Protein AF-W1YLS4-F1 (afdb_monomer_lite)

Radius of gyration: 25.39 Å; chains: 1; bounding box: 50×48×57 Å

pLDDT: mean 86.03, std 10.23, range [44.12, 97.44]

Sequence (100 aa):
KGEFLAKSKKEYILNEKGEKILNKNGKPKTRKVELTSWNDKGNVEKWRENFSDLCNEYLAKNKIEKRVDHRSFKRQNSDYLPTIHLGYILFLTLLRTLLF

Structure (mmCIF, N/CA/C/O backbone):
data_AF-W1YLS4-F1
#
_entry.id   AF-W1YLS4-F1
#
loop_
_atom_site.group_PDB
_atom_site.id
_atom_site.type_symbol
_atom_site.label_atom_id
_atom_site.label_alt_id
_atom_site.label_comp_id
_atom_site.label_asym_id
_atom_site.label_entit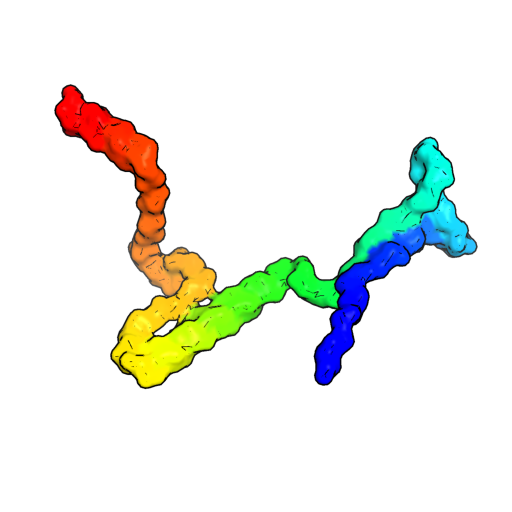y_id
_atom_site.label_seq_id
_atom_site.pdbx_PDB_ins_code
_atom_site.Cartn_x
_atom_site.Cartn_y
_atom_site.Cartn_z
_atom_site.occupancy
_atom_site.B_iso_or_equiv
_atom_site.auth_seq_id
_atom_site.auth_comp_id
_atom_site.auth_asym_id
_atom_site.auth_atom_id
_atom_site.pdbx_PDB_model_num
ATOM 1 N N . LYS A 1 1 ? 20.886 -8.509 9.989 1.00 57.34 1 LYS A N 1
ATOM 2 C CA . LYS A 1 1 ? 21.115 -7.353 9.084 1.00 57.34 1 LYS A CA 1
ATOM 3 C C . LYS A 1 1 ? 20.353 -7.631 7.797 1.00 57.34 1 LYS A C 1
ATOM 5 O O . LYS A 1 1 ? 20.554 -8.705 7.254 1.00 57.34 1 LYS A O 1
ATOM 10 N N . GLY A 1 2 ? 19.445 -6.752 7.371 1.00 68.38 2 GLY A N 1
ATOM 11 C CA . GLY A 1 2 ? 18.807 -6.876 6.056 1.00 68.38 2 GLY A CA 1
ATOM 12 C C . GLY A 1 2 ? 19.714 -6.260 4.996 1.00 68.38 2 GLY A C 1
ATOM 13 O O . GLY A 1 2 ? 20.192 -5.145 5.194 1.00 68.38 2 GLY A O 1
ATOM 14 N N . GLU A 1 3 ? 19.986 -6.982 3.914 1.00 82.38 3 GLU A N 1
ATOM 15 C CA . GLU A 1 3 ? 20.713 -6.449 2.763 1.00 82.38 3 GLU A CA 1
ATOM 16 C C . GLU A 1 3 ? 19.699 -5.889 1.761 1.00 82.38 3 GLU A C 1
ATOM 18 O O . GLU A 1 3 ? 18.712 -6.544 1.418 1.00 82.38 3 GLU A O 1
ATOM 23 N N . PHE A 1 4 ? 19.884 -4.636 1.351 1.00 76.69 4 PHE A N 1
ATOM 24 C CA . PHE A 1 4 ? 18.930 -3.957 0.482 1.00 76.69 4 PHE A CA 1
ATOM 25 C C . PHE A 1 4 ? 19.201 -4.351 -0.972 1.00 76.69 4 PHE A C 1
ATOM 27 O O . PHE A 1 4 ? 20.186 -3.923 -1.570 1.00 76.69 4 PHE A O 1
ATOM 34 N N . LEU A 1 5 ? 18.331 -5.185 -1.539 1.00 82.06 5 LEU A N 1
ATOM 35 C CA . LEU A 1 5 ? 18.473 -5.661 -2.914 1.00 82.06 5 LEU A CA 1
ATOM 36 C C . LEU A 1 5 ? 18.127 -4.566 -3.937 1.00 82.06 5 LEU A C 1
ATOM 38 O O . LEU A 1 5 ? 17.354 -3.638 -3.675 1.00 82.06 5 LEU A O 1
ATOM 42 N N . ALA A 1 6 ? 18.685 -4.693 -5.142 1.00 84.88 6 ALA A N 1
ATOM 43 C CA . ALA A 1 6 ? 18.370 -3.805 -6.254 1.00 84.88 6 ALA A CA 1
ATOM 44 C C . ALA A 1 6 ? 16.892 -3.944 -6.661 1.00 84.88 6 ALA A C 1
ATOM 46 O O . ALA A 1 6 ? 16.408 -5.038 -6.936 1.00 84.88 6 ALA A O 1
ATOM 47 N N . LYS A 1 7 ? 16.176 -2.817 -6.746 1.00 84.56 7 LYS A N 1
ATOM 48 C CA . LYS A 1 7 ? 14.737 -2.796 -7.076 1.00 84.56 7 LYS A CA 1
ATOM 49 C C . LYS A 1 7 ? 14.456 -2.998 -8.566 1.00 84.56 7 LYS A C 1
ATOM 51 O O . LYS A 1 7 ? 13.396 -3.489 -8.938 1.00 84.56 7 LYS A O 1
ATOM 56 N N . SER A 1 8 ? 15.399 -2.606 -9.420 1.00 89.38 8 SER A N 1
ATOM 57 C CA . SER A 1 8 ? 15.233 -2.614 -10.872 1.00 89.38 8 SER A CA 1
ATOM 58 C C . SER A 1 8 ? 16.561 -2.773 -11.597 1.00 89.38 8 SER A C 1
ATOM 60 O O . SER A 1 8 ? 17.595 -2.330 -11.093 1.00 89.38 8 SER A O 1
ATOM 62 N N . LYS A 1 9 ? 16.515 -3.314 -12.813 1.00 90.88 9 LYS A N 1
ATOM 63 C CA . LYS A 1 9 ? 17.654 -3.461 -13.718 1.00 90.88 9 LYS A CA 1
ATOM 64 C C . LYS A 1 9 ? 17.390 -2.735 -15.036 1.00 90.88 9 LYS A C 1
ATOM 66 O O . LYS A 1 9 ? 16.264 -2.677 -15.526 1.00 90.88 9 LYS A O 1
ATOM 71 N N . LYS A 1 10 ? 18.450 -2.187 -15.627 1.00 92.12 10 LYS A N 1
ATOM 72 C CA . LYS A 1 10 ? 18.442 -1.669 -16.998 1.00 92.12 10 LYS A CA 1
ATOM 73 C C . LYS A 1 10 ? 18.751 -2.808 -17.969 1.00 92.12 10 LYS A C 1
ATOM 75 O O . LYS A 1 10 ? 19.777 -3.468 -17.824 1.00 92.12 10 LYS A O 1
ATOM 80 N N . GLU A 1 11 ? 17.907 -2.993 -18.976 1.00 89.94 11 GLU A N 1
ATOM 81 C CA . GLU A 1 11 ? 18.079 -4.008 -20.015 1.00 89.94 11 GLU A CA 1
ATOM 82 C C . GLU A 1 11 ? 18.096 -3.359 -21.404 1.00 89.94 11 GLU A C 1
ATOM 84 O O . GLU A 1 11 ? 17.329 -2.434 -21.683 1.00 89.94 11 GLU A O 1
ATOM 89 N N . TYR A 1 12 ? 19.005 -3.807 -22.270 1.00 91.50 12 TYR A N 1
ATOM 90 C CA . TYR A 1 12 ? 19.075 -3.348 -23.657 1.00 91.50 12 TYR A CA 1
ATOM 91 C C . TYR A 1 12 ? 18.063 -4.112 -24.504 1.00 91.50 12 TYR A C 1
ATOM 93 O O . TYR A 1 12 ? 17.917 -5.320 -24.348 1.00 91.50 12 TYR A O 1
ATOM 101 N N . ILE A 1 13 ? 17.381 -3.413 -25.410 1.00 88.56 13 ILE A N 1
ATOM 102 C CA . ILE A 1 13 ? 16.467 -4.059 -26.353 1.00 88.56 13 ILE A CA 1
ATOM 103 C C . ILE A 1 13 ? 17.289 -4.530 -27.554 1.00 88.56 13 ILE A C 1
ATOM 105 O O . ILE A 1 13 ? 17.924 -3.712 -28.228 1.00 88.56 13 ILE A O 1
ATOM 109 N N . LEU A 1 14 ? 17.297 -5.842 -27.779 1.00 91.38 14 LEU A N 1
ATOM 110 C CA . LEU A 1 14 ? 18.034 -6.495 -28.860 1.00 91.38 14 LEU A CA 1
ATOM 111 C C . LEU A 1 14 ? 17.096 -6.831 -30.029 1.00 91.38 14 LEU A C 1
ATOM 113 O O . LEU A 1 14 ? 15.898 -7.026 -29.821 1.00 91.38 14 LEU A O 1
ATOM 117 N N . ASN A 1 15 ? 17.638 -6.874 -31.246 1.00 87.62 15 ASN A N 1
ATOM 118 C CA . ASN A 1 15 ? 16.959 -7.424 -32.422 1.00 87.62 15 ASN A CA 1
ATOM 119 C C . ASN A 1 15 ? 17.103 -8.963 -32.470 1.00 87.62 15 ASN A C 1
ATOM 121 O O . ASN A 1 15 ? 17.776 -9.560 -31.632 1.00 87.62 15 ASN A O 1
ATOM 125 N N . GLU A 1 16 ? 16.505 -9.612 -33.471 1.00 86.06 16 GLU A N 1
ATOM 126 C CA . GLU A 1 16 ? 16.563 -11.076 -33.665 1.00 86.06 16 GLU A CA 1
ATOM 127 C C . GLU A 1 16 ? 17.990 -11.626 -33.840 1.00 86.06 16 GLU A C 1
ATOM 129 O O . GLU A 1 16 ? 18.236 -12.804 -33.599 1.00 86.06 16 GLU A O 1
ATOM 134 N N . LYS A 1 17 ? 18.949 -10.770 -34.212 1.00 86.38 17 LYS A N 1
ATOM 135 C CA . LYS A 1 17 ? 20.368 -11.113 -34.384 1.00 86.38 17 LYS A CA 1
ATOM 136 C C . LYS A 1 17 ? 21.213 -10.846 -33.130 1.00 86.38 17 LYS A C 1
ATOM 138 O O . LYS A 1 17 ? 22.418 -11.070 -33.151 1.00 86.38 17 LYS A O 1
ATOM 143 N N . GLY A 1 18 ? 20.607 -10.364 -32.040 1.00 83.25 18 GLY A N 1
ATOM 144 C CA . GLY A 1 18 ? 21.299 -10.045 -30.786 1.00 83.25 18 GLY A CA 1
ATOM 145 C C . GLY A 1 18 ? 21.989 -8.674 -30.756 1.00 83.25 18 GLY A C 1
ATOM 146 O O . GLY A 1 18 ? 22.690 -8.359 -29.794 1.00 83.25 18 GLY A O 1
ATOM 147 N N . GLU A 1 19 ? 21.785 -7.828 -31.765 1.00 87.31 19 GLU A N 1
ATOM 148 C CA . GLU A 1 19 ? 22.359 -6.482 -31.832 1.00 87.31 19 GLU A CA 1
ATOM 149 C C . GLU A 1 19 ? 21.458 -5.459 -31.122 1.00 87.31 19 GLU A C 1
ATOM 151 O O . GLU A 1 19 ? 20.229 -5.570 -31.111 1.00 87.31 19 GLU A O 1
ATOM 156 N N . LYS A 1 20 ? 22.060 -4.422 -30.528 1.00 89.62 20 LYS A N 1
ATOM 157 C CA . LYS A 1 20 ? 21.328 -3.378 -29.793 1.00 89.62 20 LYS A CA 1
ATOM 158 C C . LYS A 1 20 ? 20.571 -2.469 -30.758 1.00 89.62 20 LYS A C 1
ATOM 160 O O . LYS A 1 20 ? 21.181 -1.803 -31.590 1.00 89.62 20 LYS A O 1
ATOM 165 N N . ILE A 1 21 ? 19.260 -2.346 -30.570 1.00 88.75 21 ILE A N 1
ATOM 166 C CA . ILE A 1 21 ? 18.441 -1.405 -31.342 1.00 88.75 21 ILE A CA 1
ATOM 167 C C . ILE A 1 21 ? 18.810 0.026 -30.933 1.00 88.75 21 ILE A C 1
ATOM 169 O O . ILE A 1 21 ? 18.799 0.353 -29.745 1.00 88.75 21 ILE A O 1
ATOM 173 N N . LEU A 1 22 ? 19.127 0.890 -31.897 1.00 90.38 22 LEU A N 1
ATOM 174 C CA . LEU A 1 22 ? 19.434 2.303 -31.656 1.00 90.38 22 LEU A CA 1
ATOM 175 C C . LEU A 1 22 ? 18.182 3.176 -31.830 1.00 90.38 22 LEU A C 1
ATOM 177 O O . LEU A 1 22 ? 17.318 2.903 -32.659 1.00 90.38 22 LEU A O 1
ATOM 181 N N . ASN A 1 23 ? 18.084 4.250 -31.050 1.00 86.50 23 ASN A N 1
ATOM 182 C CA . ASN A 1 23 ? 17.100 5.312 -31.268 1.00 86.50 23 ASN A CA 1
ATOM 183 C C . ASN A 1 23 ? 17.544 6.237 -32.416 1.00 86.50 23 ASN A C 1
ATOM 185 O O . ASN A 1 23 ? 18.712 6.249 -32.794 1.00 86.50 23 ASN A O 1
ATOM 189 N N . LYS A 1 24 ? 16.648 7.125 -32.871 1.00 87.94 24 LYS A N 1
ATOM 190 C CA . LYS A 1 24 ? 16.932 8.182 -33.869 1.00 87.94 24 LYS A CA 1
ATOM 191 C C . LYS A 1 24 ? 18.162 9.062 -33.572 1.00 87.94 24 LYS A C 1
ATOM 193 O O . LYS A 1 24 ? 18.725 9.648 -34.481 1.00 87.94 24 LYS A O 1
ATOM 198 N N . ASN A 1 25 ? 18.602 9.114 -32.312 1.00 84.75 25 ASN A N 1
ATOM 199 C CA . ASN A 1 25 ? 19.782 9.864 -31.866 1.00 84.75 25 ASN A CA 1
ATOM 200 C C . ASN A 1 25 ? 21.054 8.989 -31.750 1.00 84.75 25 ASN A C 1
ATOM 202 O O . ASN A 1 25 ? 21.984 9.365 -31.041 1.00 84.75 25 ASN A O 1
ATOM 206 N N . GLY A 1 26 ? 21.065 7.774 -32.312 1.00 86.31 26 GLY A N 1
ATOM 207 C CA . GLY A 1 26 ? 22.212 6.852 -32.285 1.00 86.31 26 GLY A CA 1
ATOM 208 C C . GLY A 1 26 ? 22.499 6.176 -30.935 1.00 86.31 26 GLY A C 1
ATOM 209 O O . GLY A 1 26 ? 23.453 5.415 -30.816 1.00 86.31 26 GLY A O 1
ATOM 210 N N . LYS A 1 27 ? 21.687 6.419 -29.896 1.00 87.94 27 LYS A N 1
ATOM 211 C CA . LYS A 1 27 ? 21.857 5.803 -28.564 1.00 87.94 27 LYS A CA 1
ATOM 212 C C . LYS A 1 27 ? 21.108 4.464 -28.464 1.00 87.94 27 LYS A C 1
ATOM 214 O O . LYS A 1 27 ? 19.963 4.411 -28.918 1.00 87.94 27 LYS A O 1
ATOM 219 N N . PRO A 1 28 ? 21.672 3.421 -27.819 1.00 89.50 28 PRO A N 1
ATOM 220 C CA . PRO A 1 28 ? 20.982 2.149 -27.608 1.00 89.50 28 PRO A CA 1
ATOM 221 C C . PRO A 1 28 ? 19.677 2.301 -26.825 1.00 89.50 28 PRO A C 1
ATOM 223 O O . PRO A 1 28 ? 19.639 2.949 -25.775 1.00 89.50 28 PRO A O 1
ATOM 226 N N . LYS A 1 29 ? 18.616 1.663 -27.314 1.00 91.56 29 LYS A N 1
ATOM 227 C CA . LYS A 1 29 ? 17.304 1.625 -26.680 1.00 91.56 29 LYS A CA 1
ATOM 228 C C . LYS A 1 29 ? 17.346 0.701 -25.466 1.00 91.56 29 LYS A C 1
ATOM 230 O O . LYS A 1 29 ? 17.848 -0.422 -25.527 1.00 91.56 29 LYS A O 1
ATOM 235 N N . THR A 1 30 ?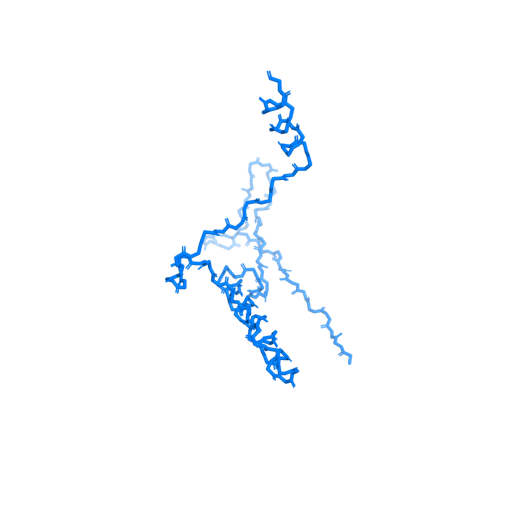 16.825 1.182 -24.344 1.00 92.38 30 THR A N 1
ATOM 236 C CA . THR A 1 30 ? 16.865 0.467 -23.065 1.00 92.38 30 THR A CA 1
ATOM 237 C C . THR A 1 30 ? 15.487 0.437 -22.434 1.00 92.38 30 THR A C 1
ATOM 239 O O . THR A 1 30 ? 14.759 1.425 -22.523 1.00 92.38 30 THR A O 1
ATOM 242 N N . ARG A 1 31 ? 15.156 -0.657 -21.749 1.00 90.75 31 ARG A N 1
ATOM 243 C CA . ARG A 1 31 ? 13.978 -0.771 -20.888 1.00 90.75 31 ARG A CA 1
ATOM 244 C C . ARG A 1 31 ? 14.401 -0.919 -19.430 1.00 90.75 31 ARG A C 1
ATOM 246 O O . ARG A 1 31 ? 15.432 -1.521 -19.128 1.00 90.75 31 ARG A O 1
ATOM 253 N N . LYS A 1 32 ? 13.603 -0.354 -18.530 1.00 90.06 32 LYS A N 1
ATOM 254 C CA . LYS A 1 32 ? 13.697 -0.638 -17.099 1.00 90.06 32 LYS A CA 1
ATOM 255 C C . LYS A 1 32 ? 12.887 -1.902 -16.832 1.00 90.06 32 LYS A C 1
ATOM 257 O O . LYS A 1 32 ? 11.729 -1.969 -17.233 1.00 90.06 32 LYS A O 1
ATOM 262 N N . VAL A 1 33 ? 13.494 -2.875 -16.170 1.00 87.94 33 VAL A N 1
ATOM 263 C CA . VAL A 1 33 ? 12.820 -4.079 -15.685 1.00 87.94 33 VAL A CA 1
ATOM 264 C C . VAL A 1 33 ? 12.797 -4.005 -14.168 1.00 87.94 33 VAL A C 1
ATOM 266 O O . VAL A 1 33 ? 13.843 -3.830 -13.540 1.00 87.94 33 VAL A O 1
ATOM 269 N N . GLU A 1 34 ? 11.609 -4.080 -13.579 1.00 86.69 34 GLU A N 1
ATOM 270 C CA . GLU A 1 34 ? 11.473 -4.197 -12.129 1.00 86.69 34 GLU A CA 1
ATOM 271 C C . GLU A 1 34 ? 11.911 -5.607 -11.714 1.00 86.69 34 GLU A C 1
ATOM 273 O O . GLU A 1 34 ? 11.516 -6.593 -12.329 1.00 86.69 34 GLU A O 1
ATOM 278 N N . LEU A 1 35 ? 12.762 -5.704 -10.693 1.00 87.81 35 LEU A N 1
ATOM 279 C CA . LEU A 1 35 ? 13.241 -6.987 -10.154 1.00 87.81 35 LEU A CA 1
ATOM 280 C C . LEU A 1 35 ? 12.334 -7.518 -9.042 1.00 87.81 35 LEU A C 1
ATOM 282 O O . LEU A 1 35 ? 12.565 -8.590 -8.493 1.00 87.81 35 LEU A O 1
ATOM 286 N N . THR A 1 36 ? 11.323 -6.736 -8.678 1.00 83.62 36 THR A N 1
ATOM 287 C CA . THR A 1 36 ? 10.426 -7.014 -7.567 1.00 83.62 36 THR A CA 1
ATOM 288 C C . THR A 1 36 ? 8.988 -6.762 -8.009 1.00 83.62 36 THR A C 1
ATOM 290 O O . THR A 1 36 ? 8.734 -5.877 -8.824 1.00 83.62 36 THR A O 1
ATOM 293 N N . SER A 1 37 ? 8.042 -7.508 -7.445 1.00 82.94 37 SER A N 1
ATOM 294 C CA . SER A 1 37 ? 6.610 -7.421 -7.764 1.00 82.94 37 SER A CA 1
ATOM 295 C C . SER A 1 37 ? 5.893 -6.242 -7.096 1.00 82.94 37 SER A C 1
ATOM 297 O O . SER A 1 37 ? 4.675 -6.137 -7.154 1.00 82.94 37 SER A O 1
ATOM 299 N N . TRP A 1 38 ? 6.611 -5.317 -6.451 1.00 81.38 38 TRP A N 1
ATOM 300 C CA . TRP A 1 38 ? 6.000 -4.243 -5.651 1.00 81.38 38 TRP A CA 1
ATOM 301 C C . TRP A 1 38 ? 5.051 -3.361 -6.470 1.00 81.38 38 TRP A C 1
ATOM 303 O O . TRP A 1 38 ? 4.057 -2.876 -5.942 1.00 81.38 38 TRP A O 1
ATOM 313 N N . ASN A 1 39 ? 5.328 -3.189 -7.763 1.00 84.06 39 ASN A N 1
ATOM 314 C CA . ASN A 1 39 ? 4.529 -2.346 -8.653 1.00 84.06 39 ASN A CA 1
ATOM 315 C C . ASN A 1 39 ? 3.363 -3.087 -9.328 1.00 84.06 39 ASN A C 1
ATOM 317 O O . ASN A 1 39 ? 2.668 -2.498 -10.161 1.00 84.06 39 ASN A O 1
ATOM 321 N N . ASP A 1 40 ? 3.125 -4.355 -8.989 1.00 87.44 40 ASP A N 1
ATOM 322 C CA . ASP A 1 40 ? 1.997 -5.097 -9.538 1.00 87.44 40 ASP A CA 1
ATOM 323 C C . ASP A 1 40 ? 0.687 -4.495 -9.028 1.00 87.44 40 ASP A C 1
ATOM 325 O O . ASP A 1 40 ? 0.425 -4.440 -7.826 1.00 87.44 40 ASP A O 1
ATOM 329 N N . LYS A 1 41 ? -0.181 -4.071 -9.954 1.00 85.75 41 LYS A N 1
ATOM 330 C CA . LYS A 1 41 ? -1.444 -3.384 -9.625 1.00 85.75 41 LYS A CA 1
ATOM 331 C C . LYS A 1 41 ? -2.340 -4.190 -8.675 1.00 85.75 41 LYS A C 1
ATOM 333 O O . LYS A 1 41 ? -3.068 -3.597 -7.887 1.00 85.75 41 LYS A O 1
ATOM 338 N N . GLY A 1 42 ? -2.269 -5.522 -8.724 1.00 89.06 42 GLY A N 1
ATOM 339 C CA . GLY A 1 42 ? -3.030 -6.407 -7.838 1.00 89.06 42 GLY A CA 1
ATOM 340 C C . GLY A 1 42 ? -2.578 -6.375 -6.374 1.00 89.06 42 GLY A C 1
ATOM 341 O O . GLY A 1 42 ? -3.367 -6.699 -5.491 1.00 89.06 42 GLY A O 1
ATOM 342 N N . ASN A 1 43 ? -1.343 -5.950 -6.088 1.00 91.56 43 ASN A N 1
ATOM 343 C CA . ASN A 1 43 ? -0.842 -5.889 -4.713 1.00 91.56 43 ASN A CA 1
ATOM 344 C C . ASN A 1 43 ? -1.506 -4.784 -3.8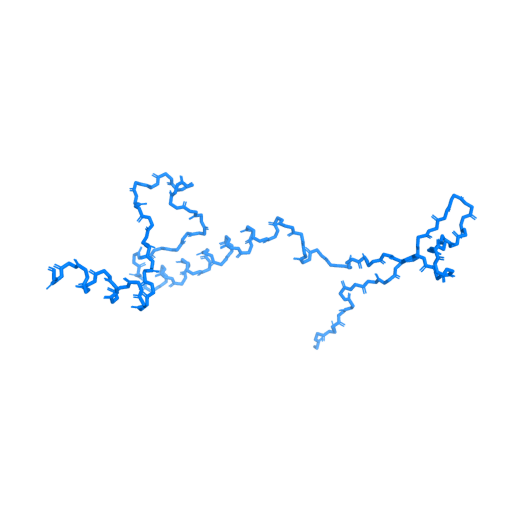94 1.00 91.56 43 ASN A C 1
ATOM 346 O O . ASN A 1 43 ? -1.634 -4.930 -2.684 1.00 91.56 43 ASN A O 1
ATOM 350 N N . VAL A 1 44 ? -1.998 -3.727 -4.545 1.00 91.56 44 VAL A N 1
ATOM 351 C CA . VAL A 1 44 ? -2.719 -2.644 -3.864 1.00 91.56 44 VAL A CA 1
ATOM 352 C C . VAL A 1 44 ? -3.943 -3.176 -3.121 1.00 91.56 44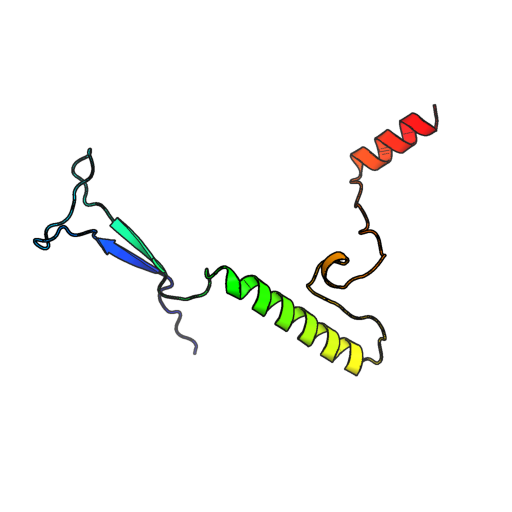 VAL A C 1
ATOM 354 O O . VAL A 1 44 ? -4.173 -2.774 -1.984 1.00 91.56 44 VAL A O 1
ATOM 357 N N . GLU A 1 45 ? -4.710 -4.083 -3.731 1.00 91.94 45 GLU A N 1
ATOM 358 C CA . GLU A 1 45 ? -5.901 -4.648 -3.084 1.00 91.94 45 GLU A CA 1
ATOM 359 C C . GLU A 1 45 ? -5.506 -5.519 -1.888 1.00 91.94 45 GLU A C 1
ATOM 361 O O . GLU A 1 45 ? -6.007 -5.304 -0.790 1.00 91.94 45 GLU A O 1
ATOM 366 N N . LYS A 1 46 ? -4.512 -6.400 -2.064 1.00 93.62 46 LYS A N 1
ATOM 367 C CA . LYS A 1 46 ? -3.995 -7.267 -0.991 1.00 93.62 46 LYS A CA 1
ATOM 368 C C . LYS A 1 46 ? -3.476 -6.472 0.204 1.00 93.62 46 LYS A C 1
ATOM 370 O O . LYS A 1 46 ? -3.712 -6.832 1.349 1.00 93.62 46 LYS A O 1
ATOM 375 N N . TRP A 1 47 ? -2.743 -5.387 -0.044 1.00 94.56 47 TRP A N 1
ATOM 376 C CA . TRP A 1 47 ? -2.216 -4.550 1.034 1.00 94.56 47 TRP A CA 1
ATOM 377 C C . TRP A 1 47 ? -3.320 -3.821 1.783 1.00 94.56 47 TRP A C 1
ATOM 379 O O . TRP A 1 47 ? -3.244 -3.691 3.001 1.00 94.56 47 TRP A O 1
ATOM 389 N N . ARG A 1 48 ? -4.340 -3.350 1.065 1.00 95.69 48 ARG A N 1
ATOM 390 C CA . ARG A 1 48 ? -5.490 -2.694 1.681 1.00 95.69 48 ARG A CA 1
ATOM 391 C C . ARG A 1 48 ? -6.325 -3.671 2.508 1.00 95.69 48 ARG A C 1
ATOM 393 O O . ARG A 1 48 ? -6.734 -3.300 3.602 1.00 95.69 48 ARG A O 1
ATOM 400 N N . GLU A 1 49 ? -6.514 -4.892 2.017 1.00 95.50 49 GLU A N 1
ATOM 401 C CA . GLU A 1 49 ? -7.170 -5.984 2.741 1.00 95.50 49 GLU A CA 1
ATOM 402 C C . GLU A 1 49 ? -6.409 -6.344 4.020 1.00 95.50 49 GLU A C 1
ATOM 404 O O . GLU A 1 49 ? -6.950 -6.184 5.114 1.00 95.50 49 GLU A O 1
ATOM 409 N N . ASN A 1 50 ? -5.116 -6.666 3.904 1.00 96.62 50 ASN A N 1
ATOM 410 C CA . ASN A 1 50 ? -4.269 -6.959 5.062 1.00 96.62 50 ASN A CA 1
ATOM 411 C C . ASN A 1 50 ? -4.267 -5.819 6.088 1.00 96.62 50 ASN A C 1
ATOM 413 O O . ASN A 1 50 ? -4.241 -6.059 7.293 1.00 96.62 50 ASN A O 1
ATOM 417 N N . PHE A 1 51 ? -4.269 -4.568 5.623 1.00 96.50 51 PHE A N 1
ATOM 418 C CA . PHE A 1 51 ? -4.350 -3.412 6.506 1.00 96.50 51 PHE A CA 1
ATOM 419 C C . PHE A 1 51 ? -5.692 -3.360 7.249 1.00 96.50 51 PHE A C 1
ATOM 421 O O . PHE A 1 51 ? -5.693 -3.187 8.469 1.00 96.50 51 PHE A O 1
ATOM 428 N N . SER A 1 52 ? -6.822 -3.536 6.549 1.00 96.94 52 SER A N 1
ATOM 429 C CA . SER A 1 52 ? -8.139 -3.571 7.198 1.00 96.94 52 SER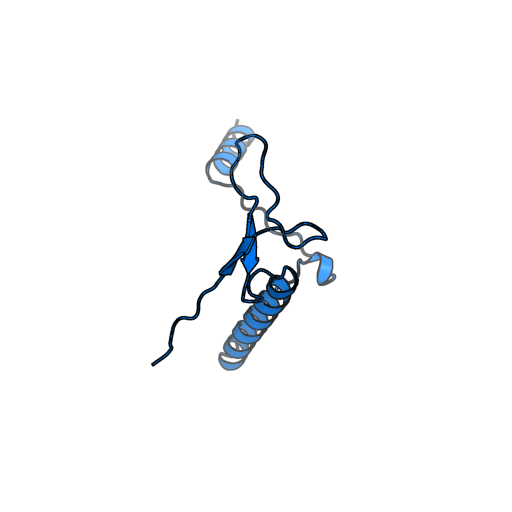 A CA 1
ATOM 430 C C . SER A 1 52 ? -8.248 -4.702 8.219 1.00 96.94 52 SER A C 1
ATOM 432 O O . SER A 1 52 ? -8.749 -4.475 9.321 1.00 96.94 52 SER A O 1
ATOM 434 N N . ASP A 1 53 ? -7.716 -5.881 7.900 1.00 97.12 53 ASP A N 1
ATOM 435 C CA . ASP A 1 53 ? -7.757 -7.051 8.778 1.00 97.12 53 ASP A CA 1
ATOM 436 C C . ASP A 1 53 ? -6.954 -6.819 10.054 1.00 97.12 53 ASP A C 1
ATOM 438 O O . ASP A 1 53 ? -7.468 -7.018 11.157 1.00 97.12 53 ASP A O 1
ATOM 442 N N . LEU A 1 54 ? -5.732 -6.295 9.915 1.00 97.44 54 LEU A N 1
ATOM 443 C CA . LEU A 1 54 ? -4.885 -5.955 11.052 1.00 97.44 54 LEU A CA 1
ATOM 444 C C . LEU A 1 54 ? -5.564 -4.918 11.955 1.00 97.44 54 LEU A C 1
ATOM 446 O O . LEU A 1 54 ? -5.628 -5.095 13.170 1.00 97.44 54 LEU A O 1
ATOM 450 N N . CYS A 1 55 ? -6.117 -3.845 11.382 1.00 97.06 55 CYS A N 1
ATOM 451 C CA . CYS A 1 55 ? -6.857 -2.847 12.155 1.00 97.06 55 CYS A CA 1
ATOM 452 C C . CYS A 1 55 ? -8.025 -3.477 12.925 1.00 97.06 55 CYS A C 1
ATOM 454 O O . CYS A 1 55 ? -8.194 -3.207 14.115 1.00 97.06 55 CYS A O 1
ATOM 456 N N . ASN A 1 56 ? -8.808 -4.335 12.272 1.00 97.31 56 ASN A N 1
ATOM 457 C CA . ASN A 1 56 ? -9.957 -4.993 12.888 1.00 97.31 56 ASN A CA 1
ATOM 458 C C . ASN A 1 56 ? -9.555 -5.966 14.000 1.00 97.31 56 ASN A C 1
ATOM 460 O O . ASN A 1 56 ? -10.244 -6.024 15.019 1.00 97.31 56 ASN A O 1
ATOM 464 N N . GLU A 1 57 ? -8.432 -6.670 13.854 1.00 97.25 57 GLU A N 1
ATOM 465 C CA . GLU A 1 57 ? -7.880 -7.537 14.896 1.00 97.25 57 GLU A CA 1
ATOM 466 C C . GLU A 1 57 ? -7.600 -6.741 16.179 1.00 97.25 57 GLU A C 1
ATOM 468 O O . GLU A 1 57 ? -8.036 -7.117 17.271 1.00 97.25 57 GLU A O 1
ATOM 473 N N . TYR A 1 58 ? -6.926 -5.594 16.060 1.00 97.25 58 TYR A N 1
ATOM 474 C CA . TYR A 1 58 ? -6.639 -4.741 17.213 1.00 97.25 58 TYR A CA 1
ATOM 475 C C . TYR A 1 58 ? -7.896 -4.075 17.784 1.00 97.25 58 TYR A C 1
ATOM 477 O O . TYR A 1 58 ? -8.022 -3.969 19.005 1.00 97.25 58 TYR A O 1
ATOM 485 N N . LEU A 1 59 ? -8.853 -3.662 16.949 1.00 97.31 59 LEU A N 1
ATOM 486 C CA . LEU A 1 59 ? -10.130 -3.116 17.424 1.00 97.31 59 LEU A CA 1
ATOM 487 C C . LEU A 1 59 ? -10.925 -4.159 18.221 1.00 97.31 59 LEU A C 1
ATOM 489 O O . LEU A 1 59 ? -11.446 -3.845 19.292 1.00 97.31 59 LEU A O 1
ATOM 493 N N . ALA A 1 60 ? -10.952 -5.409 17.754 1.00 96.56 60 ALA A N 1
ATOM 494 C CA . ALA A 1 60 ? -11.588 -6.517 18.460 1.00 96.56 60 ALA A CA 1
ATOM 495 C C . ALA A 1 60 ? -10.906 -6.809 19.806 1.00 96.56 60 ALA A C 1
ATOM 497 O O . ALA A 1 60 ? -11.596 -6.932 20.819 1.00 96.56 60 ALA A O 1
ATOM 498 N N . LYS A 1 61 ? -9.564 -6.826 19.854 1.00 97.12 61 LYS A N 1
ATOM 499 C CA . LYS A 1 61 ? -8.797 -6.987 21.108 1.00 97.12 61 LYS A CA 1
ATOM 500 C C . LYS A 1 61 ? -9.141 -5.919 22.151 1.00 97.12 61 LYS A C 1
ATOM 502 O O . LYS A 1 61 ? -9.182 -6.216 23.341 1.00 97.12 61 LYS A O 1
ATOM 507 N N . ASN A 1 62 ? -9.431 -4.697 21.707 1.00 96.94 62 ASN A N 1
ATOM 508 C CA . ASN A 1 62 ? -9.810 -3.579 22.572 1.00 96.94 62 ASN A CA 1
ATOM 509 C C . ASN A 1 62 ? -11.326 -3.479 22.829 1.00 96.94 62 ASN A C 1
ATOM 511 O O . ASN A 1 62 ? -11.771 -2.501 23.424 1.00 96.94 62 ASN A O 1
ATOM 515 N N . LYS A 1 63 ? -12.124 -4.469 22.400 1.00 96.44 63 LYS A N 1
ATOM 516 C CA . LYS A 1 63 ? -13.593 -4.494 22.547 1.00 96.44 63 LYS A CA 1
ATOM 517 C C . LYS A 1 63 ? -14.295 -3.287 21.907 1.00 96.44 63 LYS A C 1
ATOM 519 O O . LYS A 1 63 ? -15.345 -2.853 22.368 1.00 96.44 63 LYS A O 1
ATOM 524 N N . ILE A 1 64 ? -13.721 -2.744 20.835 1.00 96.94 64 ILE A N 1
ATOM 525 C CA . ILE A 1 64 ? -14.321 -1.658 20.059 1.00 96.94 64 ILE A CA 1
ATOM 526 C C . ILE A 1 64 ? -15.159 -2.284 18.942 1.00 96.94 64 ILE A C 1
ATOM 528 O O . ILE A 1 64 ? -14.656 -3.101 18.170 1.00 96.94 64 ILE A O 1
ATOM 532 N N . GLU A 1 65 ? -16.431 -1.898 18.833 1.00 93.56 65 GLU A N 1
ATOM 533 C CA . GLU A 1 65 ? -17.361 -2.446 17.830 1.00 93.56 65 GLU A CA 1
ATOM 534 C C . GLU A 1 65 ? -17.087 -1.947 16.405 1.00 93.56 65 GLU A C 1
ATOM 536 O O . GLU A 1 65 ? -17.416 -2.624 15.433 1.00 93.56 65 GLU A O 1
ATOM 541 N N . LYS A 1 66 ? -16.444 -0.782 16.260 1.00 93.31 66 LYS A N 1
ATOM 542 C CA . LYS A 1 66 ? -16.116 -0.197 14.951 1.00 93.31 66 LYS A CA 1
ATOM 543 C C . LYS A 1 66 ? -15.230 -1.136 14.124 1.00 93.31 66 LYS A C 1
ATOM 545 O O . LYS A 1 66 ? -14.352 -1.814 14.661 1.00 93.31 66 LYS A O 1
ATOM 550 N N . ARG A 1 67 ? -15.435 -1.132 12.806 1.00 93.75 67 ARG A N 1
ATOM 551 C CA . ARG A 1 67 ? -14.654 -1.904 11.831 1.00 93.75 67 ARG A CA 1
ATOM 552 C C . ARG A 1 67 ? -14.204 -1.025 10.674 1.00 93.75 67 ARG A C 1
ATOM 554 O O . ARG A 1 67 ? -14.859 -0.040 10.340 1.00 93.75 67 ARG A O 1
ATOM 561 N N . VAL A 1 68 ? -13.073 -1.394 10.090 1.00 93.38 68 VAL A N 1
ATOM 562 C CA . VAL A 1 68 ? -12.494 -0.785 8.895 1.00 93.38 68 VAL A CA 1
ATOM 563 C C . VAL A 1 68 ? -12.624 -1.785 7.753 1.00 93.38 68 VAL A C 1
ATOM 565 O O . VAL A 1 68 ? -12.273 -2.950 7.912 1.00 93.38 68 VAL A O 1
ATOM 568 N N . ASP A 1 69 ? -13.112 -1.335 6.603 1.00 93.69 69 ASP A N 1
ATOM 569 C CA . ASP A 1 69 ? -13.193 -2.134 5.380 1.00 93.69 69 ASP A CA 1
ATOM 570 C C . ASP A 1 69 ? -12.549 -1.335 4.242 1.00 93.69 69 ASP A C 1
ATOM 572 O O . ASP A 1 69 ? -12.758 -0.127 4.116 1.00 93.69 69 ASP A O 1
ATOM 576 N N . HIS A 1 70 ? -11.712 -1.994 3.444 1.00 93.06 70 HIS A N 1
ATOM 577 C CA . HIS A 1 70 ? -10.978 -1.354 2.356 1.00 93.06 70 HIS A CA 1
ATOM 578 C C . HIS A 1 70 ? -11.823 -1.106 1.099 1.00 93.06 70 HIS A C 1
ATOM 580 O O . HIS A 1 70 ? -11.411 -0.368 0.197 1.00 93.06 70 HIS A O 1
ATOM 586 N N . ARG A 1 71 ? -12.986 -1.749 0.997 1.00 92.50 71 ARG A N 1
ATOM 587 C CA . ARG A 1 71 ? -13.884 -1.658 -0.150 1.00 92.50 71 ARG A CA 1
ATOM 588 C C . ARG A 1 71 ? -14.730 -0.394 -0.028 1.00 92.50 71 ARG A C 1
ATOM 590 O O . ARG A 1 71 ? -15.079 0.042 1.060 1.00 92.50 71 ARG A O 1
ATOM 597 N N . SER A 1 72 ? -15.128 0.186 -1.156 1.00 89.88 72 SER A N 1
ATOM 598 C CA . SER A 1 72 ? -16.117 1.278 -1.171 1.00 89.88 72 SER A CA 1
ATOM 599 C C . SER A 1 72 ? -17.474 0.815 -0.621 1.00 89.88 72 SER A C 1
ATOM 601 O O . SER A 1 72 ? -17.826 -0.340 -0.858 1.00 89.88 72 SER A O 1
ATOM 603 N N . PHE A 1 73 ? -18.292 1.715 -0.059 1.00 89.31 73 PHE A N 1
ATOM 604 C CA . PHE A 1 73 ? -19.653 1.392 0.415 1.00 89.31 73 PHE A CA 1
ATOM 605 C C . PHE A 1 73 ? -20.505 0.651 -0.626 1.00 89.31 73 PHE A C 1
ATOM 607 O O . PHE A 1 73 ? -21.121 -0.363 -0.311 1.00 89.31 73 PHE A O 1
ATOM 614 N N . LYS A 1 74 ? -20.414 1.046 -1.905 1.00 88.19 74 LYS A N 1
ATOM 615 C CA . LYS A 1 74 ? -21.074 0.341 -3.017 1.00 88.19 74 LYS A CA 1
ATOM 616 C C . LYS A 1 74 ? -20.674 -1.138 -3.126 1.00 88.19 74 LYS A C 1
ATOM 618 O O . LYS A 1 74 ? -21.520 -1.986 -3.361 1.00 88.19 74 LYS A O 1
ATOM 623 N N . ARG A 1 75 ? -19.388 -1.461 -2.950 1.00 92.25 75 ARG A N 1
ATOM 624 C CA . ARG A 1 75 ? -18.858 -2.843 -2.985 1.00 92.25 75 ARG A CA 1
ATOM 625 C C . ARG A 1 75 ? -19.212 -3.643 -1.727 1.00 92.25 75 ARG A C 1
ATOM 627 O O . ARG A 1 75 ? -19.122 -4.864 -1.759 1.00 92.25 75 ARG A O 1
ATOM 634 N N . GLN A 1 76 ? -19.583 -2.964 -0.645 1.00 89.81 76 GLN A N 1
ATOM 635 C CA . GLN A 1 76 ? -20.091 -3.580 0.580 1.00 89.81 76 GLN A CA 1
ATOM 636 C C . GLN A 1 76 ? -21.616 -3.784 0.536 1.00 89.81 76 GLN A C 1
ATOM 638 O O . GLN A 1 76 ? -22.168 -4.334 1.480 1.00 89.81 76 GLN A O 1
ATOM 643 N N . ASN A 1 77 ? -22.295 -3.345 -0.536 1.00 89.75 77 ASN A N 1
ATOM 644 C CA . ASN A 1 77 ? -23.758 -3.252 -0.609 1.00 89.75 77 ASN A CA 1
ATOM 645 C C . ASN A 1 77 ? -24.351 -2.429 0.549 1.00 89.75 77 ASN A C 1
ATOM 647 O O . ASN A 1 77 ? -25.396 -2.770 1.091 1.00 89.75 77 ASN A O 1
ATOM 651 N N . SER A 1 78 ? -23.650 -1.368 0.958 1.00 87.06 78 SER A N 1
ATOM 652 C CA . SER A 1 78 ? -24.133 -0.439 1.975 1.00 87.06 78 SER A CA 1
ATOM 653 C C . SER A 1 78 ? -24.907 0.700 1.318 1.00 87.06 78 SER A C 1
ATOM 655 O O . SER A 1 78 ? -24.420 1.309 0.364 1.00 87.06 78 SER A O 1
ATOM 657 N N . ASP A 1 79 ? -26.066 1.029 1.887 1.00 86.00 79 ASP A N 1
ATOM 658 C CA . ASP A 1 79 ? -26.886 2.178 1.484 1.00 86.00 79 ASP A CA 1
ATOM 659 C C . ASP A 1 79 ? -26.315 3.523 1.974 1.00 86.00 79 ASP A C 1
ATOM 661 O O . ASP A 1 79 ? -26.882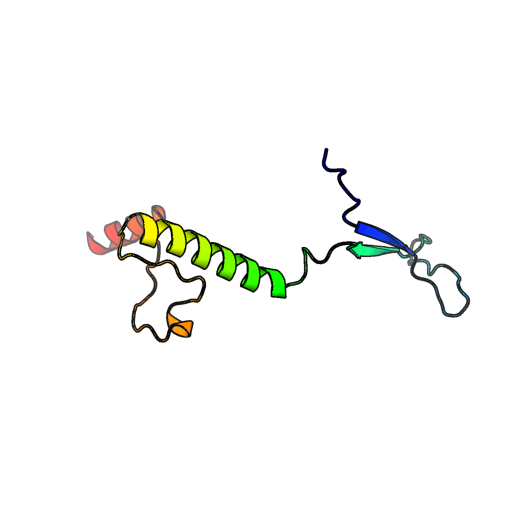 4.587 1.724 1.00 86.00 79 ASP A O 1
ATOM 665 N N . TYR A 1 80 ? -25.184 3.501 2.688 1.00 82.38 80 TYR A N 1
ATOM 666 C CA . TYR A 1 80 ? -24.558 4.702 3.223 1.00 82.38 80 TYR A CA 1
ATOM 667 C C . TYR A 1 80 ? -23.907 5.541 2.116 1.00 82.38 80 TYR A C 1
ATOM 669 O O . TYR A 1 80 ? -23.068 5.062 1.344 1.00 82.38 80 TYR A O 1
ATOM 677 N N . LEU A 1 81 ? -24.254 6.829 2.071 1.00 80.50 81 LEU A N 1
ATOM 678 C CA . LEU A 1 81 ? -23.617 7.782 1.169 1.00 80.50 81 LEU A CA 1
ATOM 679 C C . LEU A 1 81 ? -22.250 8.203 1.725 1.00 80.50 81 LEU A C 1
ATOM 681 O O . LEU A 1 81 ? -22.152 8.562 2.899 1.00 80.50 81 LEU A O 1
ATOM 685 N N . PRO A 1 82 ? -21.182 8.199 0.906 1.00 79.69 82 PRO A N 1
ATOM 686 C CA . PRO A 1 82 ? -19.880 8.657 1.360 1.00 79.69 82 PRO A CA 1
ATOM 687 C C . PRO A 1 82 ? -19.929 10.139 1.739 1.00 79.69 82 PRO A C 1
ATOM 689 O O . PRO A 1 82 ? -20.500 10.964 1.025 1.00 79.69 82 PRO A O 1
ATOM 692 N N . THR A 1 83 ? -19.278 10.489 2.845 1.00 84.06 83 THR A N 1
ATOM 693 C CA . THR A 1 83 ? -19.151 11.880 3.279 1.00 84.06 83 THR A CA 1
ATOM 694 C C . THR A 1 83 ? -18.264 12.658 2.309 1.00 84.06 83 THR A C 1
ATOM 696 O O . THR A 1 83 ? -17.123 12.270 2.049 1.00 84.06 83 THR A O 1
ATOM 699 N N . ILE A 1 84 ? -18.760 13.785 1.799 1.00 81.44 84 ILE A N 1
ATOM 700 C CA . ILE A 1 84 ? -17.973 14.704 0.972 1.00 81.44 84 ILE A CA 1
ATOM 701 C C . ILE A 1 84 ? -17.303 15.721 1.894 1.00 81.44 84 ILE A C 1
ATOM 703 O O . ILE A 1 84 ? -17.977 16.512 2.552 1.00 81.44 84 ILE A O 1
ATOM 707 N N . HIS A 1 85 ? -15.970 15.725 1.935 1.00 80.38 85 HIS A N 1
ATOM 708 C CA . HIS A 1 85 ? -15.230 16.758 2.655 1.00 80.38 85 HIS A CA 1
ATOM 709 C C . HIS A 1 85 ? -15.181 18.043 1.819 1.00 80.38 85 HIS A C 1
ATOM 711 O O . HIS A 1 85 ? -14.342 18.202 0.929 1.00 80.38 85 HIS A O 1
ATOM 717 N N . LEU A 1 86 ? -16.089 18.972 2.110 1.00 80.00 86 LEU A N 1
ATOM 718 C CA . LEU A 1 86 ? -16.097 20.308 1.523 1.00 80.00 86 LEU A CA 1
ATOM 719 C C . LEU A 1 86 ? -14.970 21.108 2.190 1.00 80.00 86 LEU A C 1
ATOM 721 O O . LEU A 1 86 ? -15.059 21.461 3.362 1.00 80.00 86 LEU A O 1
ATOM 725 N N . GLY A 1 87 ? -13.867 21.331 1.470 1.00 81.81 87 GLY A N 1
ATOM 726 C CA . GLY A 1 87 ? -12.743 22.117 1.983 1.00 81.81 87 GLY A CA 1
ATOM 727 C C . GLY A 1 87 ? -13.166 23.516 2.457 1.00 81.81 87 GLY A C 1
ATOM 728 O O . GLY A 1 87 ? -14.238 24.009 2.110 1.00 81.81 87 GLY A O 1
ATOM 729 N N . TYR A 1 88 ? -12.290 24.181 3.214 1.00 78.12 88 TYR A N 1
ATOM 730 C CA . TYR A 1 88 ? -12.581 25.453 3.894 1.00 78.12 88 TYR A CA 1
ATOM 731 C C . TYR A 1 88 ? -13.215 26.526 2.991 1.00 78.12 88 TYR A C 1
ATOM 733 O O . TYR A 1 88 ? -14.201 27.157 3.359 1.00 78.12 88 TYR A O 1
ATOM 741 N N . ILE A 1 89 ? -12.688 26.689 1.776 1.00 77.06 89 ILE A N 1
ATOM 742 C CA . ILE A 1 89 ? -13.162 27.697 0.819 1.00 77.06 89 ILE A CA 1
ATOM 743 C C . ILE A 1 89 ? -14.603 27.420 0.380 1.00 77.06 89 ILE A C 1
ATOM 745 O O . ILE A 1 89 ? -15.420 28.335 0.377 1.00 77.06 89 ILE A O 1
ATOM 749 N N . LEU A 1 90 ? -14.928 26.164 0.060 1.00 72.44 90 LEU A N 1
ATOM 750 C CA . LEU A 1 90 ? -16.256 25.788 -0.425 1.00 72.44 90 LEU A CA 1
ATOM 751 C C . LEU A 1 90 ? -17.311 25.900 0.684 1.00 72.44 90 LEU A C 1
ATOM 753 O O . LEU A 1 90 ? -18.428 26.359 0.441 1.00 72.44 90 LEU A O 1
ATOM 757 N N . PHE A 1 91 ? -16.928 25.544 1.912 1.00 72.31 91 PHE A N 1
ATOM 758 C CA . PHE A 1 91 ? -17.767 25.715 3.094 1.00 72.31 91 PHE A CA 1
ATOM 759 C C . PHE A 1 91 ? -18.116 27.194 3.327 1.00 72.31 91 PHE A C 1
ATOM 761 O O . PHE A 1 91 ? -19.285 27.533 3.501 1.00 72.31 91 PHE A O 1
ATOM 768 N N . LEU A 1 92 ? -17.127 28.091 3.241 1.00 68.62 92 LEU A N 1
ATOM 769 C CA . LEU A 1 92 ? -17.347 29.530 3.398 1.00 68.62 92 LEU A CA 1
ATOM 770 C C . LEU A 1 92 ? -18.177 30.145 2.268 1.00 68.62 92 LEU A C 1
ATOM 772 O O . LEU A 1 92 ? -19.016 31.007 2.530 1.00 68.62 92 LEU A O 1
ATOM 776 N N . THR A 1 93 ? -17.969 29.723 1.018 1.00 67.38 93 THR A N 1
ATOM 777 C CA . THR A 1 93 ? -18.747 30.250 -0.112 1.00 67.38 93 THR A CA 1
ATOM 778 C C . THR A 1 93 ? -20.221 29.877 -0.015 1.00 67.38 93 THR A C 1
ATOM 780 O O . THR A 1 93 ? -21.058 30.739 -0.266 1.00 67.38 93 THR A O 1
ATOM 783 N N . LEU A 1 94 ? -20.541 28.646 0.408 1.00 69.31 94 LEU A N 1
ATOM 784 C CA . LEU A 1 94 ? -21.923 28.190 0.607 1.00 69.31 94 LEU A CA 1
ATOM 785 C C . LEU A 1 94 ? -22.593 28.914 1.777 1.00 69.31 94 LEU A C 1
ATOM 787 O O . LEU A 1 94 ? -23.726 29.365 1.648 1.00 69.31 94 LEU A O 1
ATOM 791 N N . LEU A 1 95 ? -21.876 29.102 2.889 1.00 66.81 95 LEU A N 1
ATOM 792 C CA . LEU A 1 95 ? -22.395 29.857 4.029 1.00 66.81 95 LEU A CA 1
ATOM 793 C C . LEU A 1 95 ? -22.713 31.312 3.637 1.00 66.81 95 LEU A C 1
ATOM 795 O O . LEU A 1 95 ? -23.735 31.854 4.040 1.00 66.81 95 LEU A O 1
ATOM 799 N N . ARG A 1 96 ? -21.866 31.931 2.803 1.00 60.97 96 ARG A N 1
ATOM 800 C CA . ARG A 1 96 ? -22.043 33.314 2.337 1.00 60.97 96 ARG A CA 1
ATOM 801 C C . ARG A 1 96 ? -23.158 33.479 1.300 1.00 60.97 96 ARG A C 1
ATOM 803 O O . ARG A 1 96 ? -23.732 34.555 1.240 1.00 60.97 96 ARG A O 1
ATOM 810 N N . THR A 1 97 ? -23.461 32.456 0.500 1.00 67.38 97 THR A N 1
ATOM 811 C CA . THR A 1 97 ? -24.577 32.493 -0.472 1.00 67.38 97 THR A CA 1
ATOM 812 C C . THR A 1 97 ? -25.922 32.082 0.122 1.00 67.38 97 THR A C 1
ATOM 814 O O . THR A 1 97 ? -26.940 32.343 -0.498 1.00 67.38 97 THR A O 1
ATOM 817 N N . LEU A 1 98 ? -25.942 31.438 1.293 1.00 64.38 98 LEU A N 1
ATOM 818 C CA . LEU A 1 98 ? -27.179 31.069 1.996 1.00 64.38 98 LEU A CA 1
ATOM 819 C C . LEU A 1 98 ? -27.588 32.074 3.087 1.00 64.38 98 LEU A C 1
ATOM 821 O O . LEU A 1 98 ? -28.720 32.025 3.555 1.00 64.38 98 LEU A O 1
ATOM 825 N N . LEU A 1 99 ? -26.681 32.962 3.509 1.00 55.56 99 LEU A N 1
ATOM 826 C CA . LEU A 1 99 ? -26.933 34.014 4.509 1.00 55.56 99 LEU A CA 1
ATOM 827 C C . LEU A 1 99 ? -27.123 35.420 3.904 1.00 55.56 99 LEU A C 1
ATOM 829 O O . LEU A 1 99 ? -27.226 36.385 4.659 1.00 55.56 99 LEU A O 1
ATOM 833 N N . PHE A 1 100 ? -27.179 35.539 2.577 1.00 44.12 100 PHE A N 1
ATOM 834 C CA . PHE A 1 100 ? -27.515 36.756 1.827 1.00 44.12 100 PHE A CA 1
ATOM 835 C C . PHE A 1 100 ? -28.475 36.402 0.696 1.00 44.12 100 PHE A C 1
ATOM 837 O O . PHE A 1 100 ? -29.330 37.256 0.379 1.00 44.12 100 PHE A O 1
#

InterPro domains:
  IPR005053 MobA/MobL protein [PF03389] (5-88)

Secondary structure (DSSP, 8-state):
------SEEEEEPB-TTSPBPBPTTSPBPEEEEESSGGG-TTHHHHHHHHHHHHHHHHHHHTT------SS-GGGGT--PPPPP---HHHHHHHHHHH--

Organism: NCBI:txid408170

Foldseek 3Di:
DDDDDDQKDKDFDADPVRHFDADPVRHGDIDIGGPDCPPPPVVVVVVLQVVQVVVVVVCVVVVHPDGDDSDDCVVVVHPDDDDDPQDPVRVVVVVVVVVD